Protein AF-A0A2V7Y841-F1 (afdb_monomer_lite)

Sequence (115 aa):
MFAPWDRSWQEQKQRVADRLIDEAEQVIPGLRDAIVYRDAGTPTTMQRYTGNHRGAIYGWDATPKSLATRLSMETPVPGLFLAGHWTRPGGGLYAVVTSGQIAAQRVFKELETRH

Radius of gyration: 20.18 Å; chains: 1; bounding box: 49×32×53 Å

Structure (mmCIF, N/CA/C/O backbone):
data_AF-A0A2V7Y841-F1
#
_entry.id   AF-A0A2V7Y841-F1
#
loop_
_atom_site.group_PDB
_atom_site.id
_atom_site.type_symbol
_atom_site.label_atom_id
_atom_site.label_alt_id
_atom_site.label_comp_id
_atom_site.label_asym_id
_atom_site.label_entity_id
_atom_site.label_seq_id
_atom_site.pdbx_PDB_ins_code
_atom_site.Cartn_x
_atom_site.Cartn_y
_atom_site.Cartn_z
_atom_site.occupancy
_atom_site.B_iso_or_equiv
_atom_site.auth_seq_id
_atom_site.auth_comp_id
_atom_site.auth_asym_id
_atom_site.auth_atom_id
_atom_site.pdbx_PDB_model_num
ATOM 1 N N . MET A 1 1 ? 12.382 11.891 -7.106 1.00 35.53 1 MET A N 1
ATOM 2 C CA . MET A 1 1 ? 11.507 13.085 -7.077 1.00 35.53 1 MET A CA 1
ATOM 3 C C . MET A 1 1 ? 10.239 12.749 -7.851 1.00 35.53 1 MET A C 1
ATOM 5 O O . MET A 1 1 ? 10.307 12.628 -9.068 1.00 35.53 1 MET A O 1
ATOM 9 N N . PHE A 1 2 ? 9.128 12.472 -7.160 1.00 45.28 2 PHE A N 1
ATOM 10 C CA . PHE A 1 2 ? 7.839 12.226 -7.816 1.00 45.28 2 PHE A CA 1
ATOM 11 C C . PHE A 1 2 ? 7.323 13.535 -8.414 1.00 45.28 2 PHE A C 1
ATOM 13 O O . PHE A 1 2 ? 7.550 14.602 -7.844 1.00 45.28 2 PHE A O 1
ATOM 20 N N . ALA A 1 3 ? 6.682 13.451 -9.578 1.00 46.81 3 ALA A N 1
ATOM 21 C CA . ALA A 1 3 ? 6.048 14.601 -10.199 1.00 46.81 3 ALA A CA 1
ATOM 22 C C . ALA A 1 3 ? 5.068 15.252 -9.207 1.00 46.81 3 ALA A C 1
ATOM 24 O O . ALA A 1 3 ? 4.362 14.521 -8.503 1.00 46.81 3 ALA A O 1
ATOM 25 N N . PRO A 1 4 ? 5.028 16.590 -9.119 1.00 49.50 4 PRO A N 1
ATOM 26 C CA . PRO A 1 4 ? 4.002 17.259 -8.338 1.00 49.50 4 PRO A CA 1
ATOM 27 C C . PRO A 1 4 ? 2.604 16.848 -8.836 1.00 49.50 4 PRO A C 1
ATOM 29 O O . PRO A 1 4 ? 2.405 16.521 -10.006 1.00 49.50 4 PRO A O 1
ATOM 32 N N . TRP A 1 5 ? 1.645 16.802 -7.905 1.00 53.66 5 TRP A N 1
ATOM 33 C CA . TRP A 1 5 ? 0.259 16.348 -8.115 1.00 53.66 5 TRP A CA 1
ATOM 34 C C . TRP A 1 5 ? -0.529 17.169 -9.153 1.00 53.66 5 TRP A C 1
ATOM 36 O O . TRP A 1 5 ? -1.658 16.813 -9.480 1.00 53.66 5 TRP A O 1
ATOM 46 N N . ASP A 1 6 ? 0.049 18.268 -9.630 1.00 53.28 6 ASP A N 1
ATOM 47 C CA . ASP A 1 6 ? -0.510 19.236 -10.571 1.00 53.28 6 ASP A CA 1
ATOM 48 C C . ASP A 1 6 ? -0.293 18.854 -12.044 1.00 53.28 6 ASP A C 1
ATOM 50 O O . ASP A 1 6 ? -1.014 19.341 -12.914 1.00 53.28 6 ASP A O 1
ATOM 54 N N . ARG A 1 7 ? 0.664 17.967 -12.349 1.00 56.78 7 ARG A N 1
ATOM 55 C CA . ARG A 1 7 ? 0.866 17.465 -13.710 1.00 56.78 7 ARG A CA 1
ATOM 56 C C . ARG A 1 7 ? 0.005 16.239 -13.947 1.00 56.78 7 ARG A C 1
ATOM 58 O O . ARG A 1 7 ? 0.014 15.292 -13.161 1.00 56.78 7 ARG A O 1
ATOM 65 N N . SER A 1 8 ? -0.694 16.222 -15.079 1.00 72.19 8 SER A N 1
ATOM 66 C CA . SER A 1 8 ? -1.450 15.049 -15.503 1.00 72.19 8 SER A CA 1
ATOM 67 C C . SER A 1 8 ? -0.523 13.834 -15.569 1.00 72.19 8 SER A C 1
ATOM 69 O O . SER A 1 8 ? 0.450 13.800 -16.330 1.00 72.19 8 SER A O 1
ATOM 71 N N . TRP A 1 9 ? -0.838 12.798 -14.787 1.00 80.12 9 TRP A N 1
ATOM 72 C CA . TRP A 1 9 ? -0.144 11.512 -14.854 1.00 80.12 9 TRP A CA 1
ATOM 73 C C . TRP A 1 9 ? -0.185 10.898 -16.259 1.00 80.12 9 TRP A C 1
ATOM 75 O O . TRP A 1 9 ? 0.630 10.027 -16.542 1.00 80.12 9 TRP A O 1
ATOM 85 N N . GLN A 1 10 ? -1.082 11.350 -17.144 1.00 71.00 10 GLN A N 1
ATOM 86 C CA . GLN A 1 10 ? -1.147 10.885 -18.530 1.00 71.00 10 GLN A CA 1
ATOM 87 C C . GLN A 1 10 ? 0.152 11.165 -19.299 1.00 71.00 10 GLN A C 1
ATOM 89 O O . GLN A 1 10 ? 0.655 10.270 -19.972 1.00 71.00 10 GLN A O 1
ATOM 94 N N . GLU A 1 11 ? 0.742 12.351 -19.139 1.00 75.19 11 GLU A N 1
ATOM 95 C CA . GLU A 1 11 ? 1.982 12.733 -19.833 1.00 75.19 11 GLU A CA 1
ATOM 96 C C . GLU A 1 11 ? 3.228 12.201 -19.109 1.00 75.19 11 GLU A C 1
ATOM 98 O O . GLU A 1 11 ? 4.200 11.765 -19.724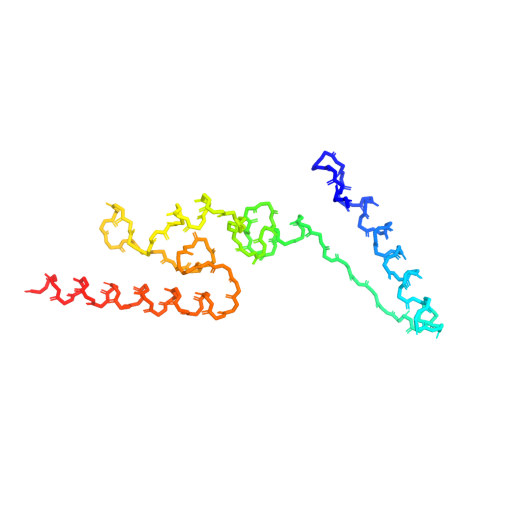 1.00 75.19 11 GLU A O 1
ATOM 103 N N . GLN A 1 12 ? 3.201 12.193 -17.772 1.00 84.75 12 GLN A N 1
ATOM 104 C CA . GLN A 1 12 ? 4.329 11.739 -16.952 1.00 84.75 12 GLN A CA 1
ATOM 105 C C . GLN A 1 12 ? 4.526 10.216 -17.009 1.00 84.75 12 GLN A C 1
ATOM 107 O O . GLN A 1 12 ? 5.666 9.761 -16.916 1.00 84.75 12 GLN A O 1
ATOM 112 N N . LYS A 1 13 ? 3.443 9.434 -17.158 1.00 88.50 13 LYS A N 1
ATOM 113 C CA . LYS A 1 13 ? 3.466 7.960 -17.112 1.00 88.50 13 LYS A CA 1
ATOM 114 C C . LYS A 1 13 ? 4.475 7.377 -18.096 1.00 88.50 13 LYS A C 1
ATOM 116 O O . LYS A 1 13 ? 5.321 6.592 -17.681 1.00 88.50 13 LYS A O 1
ATOM 121 N N . GLN A 1 14 ? 4.403 7.779 -19.366 1.00 89.56 14 GLN A N 1
ATOM 122 C CA . GLN A 1 14 ? 5.281 7.229 -20.404 1.00 89.56 14 GLN A CA 1
ATOM 123 C C . GLN A 1 14 ? 6.732 7.646 -20.176 1.00 89.56 14 GLN A C 1
ATOM 125 O O . GLN A 1 14 ? 7.600 6.790 -20.106 1.00 89.56 14 GLN A O 1
ATOM 130 N N . ARG A 1 15 ? 6.981 8.934 -19.906 1.00 90.69 15 ARG A N 1
ATOM 131 C CA . ARG A 1 15 ? 8.333 9.449 -19.642 1.00 90.69 15 ARG A CA 1
ATOM 132 C C . ARG A 1 15 ? 9.027 8.744 -18.473 1.00 90.69 15 ARG A C 1
ATOM 134 O O . ARG A 1 15 ? 10.223 8.478 -18.535 1.00 90.69 15 ARG A O 1
ATOM 141 N N . VAL A 1 16 ? 8.300 8.484 -17.385 1.00 92.69 16 VAL A N 1
ATOM 142 C CA . VAL A 1 16 ? 8.852 7.770 -16.224 1.00 92.69 16 VAL A CA 1
ATOM 143 C C . VAL A 1 16 ? 9.090 6.299 -16.560 1.00 92.69 16 VAL A C 1
ATOM 145 O O . VAL A 1 16 ? 10.142 5.779 -16.207 1.00 92.69 16 VAL A O 1
ATOM 148 N N . ALA A 1 17 ? 8.161 5.646 -17.262 1.00 93.69 17 ALA A N 1
ATOM 149 C CA . ALA A 1 17 ? 8.335 4.261 -17.694 1.00 93.69 17 ALA A CA 1
ATOM 150 C C . ALA A 1 17 ? 9.539 4.097 -18.637 1.00 93.69 17 ALA A C 1
ATOM 152 O O . ALA A 1 17 ? 10.345 3.196 -1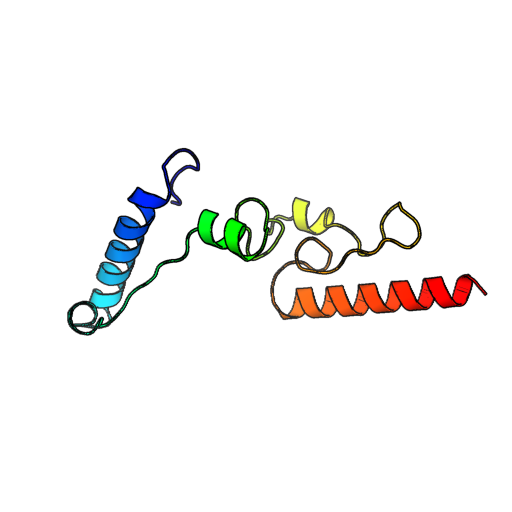8.432 1.00 93.69 17 ALA A O 1
ATOM 153 N N . ASP A 1 18 ? 9.700 4.994 -19.613 1.00 94.56 18 ASP A N 1
ATOM 154 C CA . ASP A 1 18 ? 10.827 4.983 -20.549 1.00 94.56 18 ASP A CA 1
ATOM 155 C C . ASP A 1 18 ? 12.162 5.150 -19.819 1.00 94.56 18 ASP A C 1
ATOM 157 O O . ASP A 1 18 ? 13.073 4.365 -20.063 1.00 94.56 18 ASP A O 1
ATOM 161 N N . ARG A 1 19 ? 12.245 6.082 -18.855 1.00 95.50 19 ARG A N 1
ATOM 162 C CA . ARG A 1 19 ? 13.444 6.251 -18.020 1.00 95.50 19 ARG A CA 1
ATOM 163 C C . ARG A 1 19 ? 13.777 4.989 -17.219 1.00 95.50 19 ARG A C 1
ATOM 165 O O . ARG A 1 19 ? 14.945 4.642 -17.111 1.00 95.50 19 ARG A O 1
ATOM 172 N N . LEU A 1 20 ? 12.781 4.319 -16.637 1.00 96.00 20 LEU A N 1
ATOM 173 C CA . LEU A 1 20 ? 13.021 3.084 -15.879 1.00 96.00 20 LEU A CA 1
ATOM 174 C C . LEU A 1 20 ? 13.536 1.954 -16.782 1.00 96.00 20 LEU A C 1
ATOM 176 O O . LEU A 1 20 ? 14.366 1.163 -16.344 1.00 96.00 20 LEU A O 1
ATOM 180 N N . ILE A 1 21 ? 13.072 1.892 -18.034 1.00 97.25 21 ILE A N 1
ATOM 181 C CA . ILE A 1 21 ? 13.597 0.953 -19.032 1.00 97.25 21 ILE A CA 1
ATOM 182 C C . ILE A 1 21 ? 15.044 1.314 -19.387 1.00 97.25 21 ILE A C 1
ATOM 184 O O . ILE A 1 21 ? 15.885 0.422 -19.373 1.00 97.25 21 ILE A O 1
ATOM 188 N N . ASP A 1 22 ? 15.351 2.596 -19.625 1.00 97.00 22 ASP A N 1
ATOM 189 C CA . ASP A 1 22 ? 16.722 3.057 -19.911 1.00 97.00 22 ASP A CA 1
ATOM 190 C C . ASP A 1 22 ? 17.695 2.705 -18.776 1.00 97.00 22 ASP A C 1
ATOM 192 O O . ASP A 1 22 ? 18.818 2.274 -19.023 1.00 97.00 22 ASP A O 1
ATOM 196 N N . GLU A 1 23 ? 17.273 2.879 -17.520 1.00 97.75 23 GLU A N 1
ATOM 197 C CA . GLU A 1 23 ? 18.073 2.523 -16.343 1.00 97.75 23 GLU A CA 1
ATOM 198 C C . GLU A 1 23 ? 18.270 1.003 -16.230 1.00 97.75 23 GLU A C 1
ATOM 200 O O . GLU A 1 23 ? 19.379 0.542 -15.960 1.00 97.75 23 GLU A O 1
ATOM 205 N N . ALA A 1 24 ? 17.222 0.211 -16.467 1.00 97.69 24 ALA A N 1
ATOM 206 C CA . ALA A 1 24 ? 17.304 -1.248 -16.413 1.00 97.69 24 ALA A CA 1
ATOM 207 C C . ALA A 1 24 ? 18.163 -1.837 -17.545 1.00 97.69 24 ALA A C 1
ATOM 209 O O . ALA A 1 24 ? 18.884 -2.811 -17.328 1.00 97.69 24 ALA A O 1
ATOM 210 N N . GLU A 1 25 ? 18.135 -1.234 -18.733 1.00 98.25 25 GLU A N 1
ATOM 211 C CA . GLU A 1 25 ? 18.905 -1.668 -19.902 1.00 98.25 25 GLU A CA 1
ATOM 212 C C . GLU A 1 25 ? 20.424 -1.552 -19.698 1.00 98.25 25 GLU A C 1
ATOM 214 O O . GLU A 1 25 ? 21.182 -2.350 -20.248 1.00 98.25 25 GLU A O 1
ATOM 219 N N . GLN A 1 26 ? 20.882 -0.648 -18.822 1.00 98.00 26 GLN A N 1
ATOM 220 C CA . GLN A 1 26 ? 22.296 -0.575 -18.421 1.00 98.00 26 GLN A CA 1
ATOM 221 C C . GLN A 1 26 ? 22.787 -1.861 -17.738 1.00 98.00 26 GLN A C 1
ATOM 223 O O . GLN A 1 26 ? 23.978 -2.164 -17.778 1.00 98.00 26 GLN A O 1
ATOM 228 N N . VAL A 1 27 ? 21.879 -2.610 -17.104 1.00 98.19 27 VAL A N 1
ATOM 229 C CA . VAL A 1 27 ? 22.171 -3.872 -16.406 1.00 98.19 27 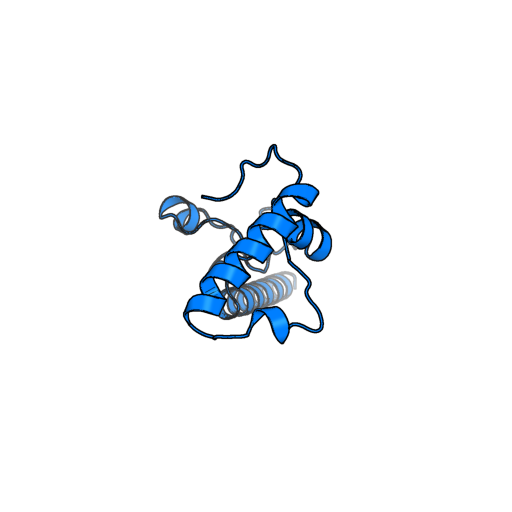VAL A CA 1
ATOM 230 C C . VAL A 1 27 ? 21.721 -5.085 -17.227 1.00 98.19 27 VAL A C 1
ATOM 232 O O . VAL A 1 27 ? 22.297 -6.164 -17.097 1.00 98.19 27 VAL A O 1
ATOM 235 N N . ILE A 1 28 ? 20.712 -4.917 -18.086 1.00 97.81 28 ILE A N 1
ATOM 236 C CA . ILE A 1 28 ? 20.125 -5.962 -18.930 1.00 97.81 28 ILE A CA 1
ATOM 237 C C . ILE A 1 28 ? 20.175 -5.498 -20.398 1.00 97.81 28 ILE A C 1
ATOM 239 O O . ILE A 1 28 ? 19.191 -4.950 -20.901 1.00 97.81 28 ILE A O 1
ATOM 243 N N . PRO A 1 29 ? 21.304 -5.696 -21.102 1.00 97.62 29 PRO A N 1
ATOM 244 C CA . PRO A 1 29 ? 21.443 -5.262 -22.490 1.00 97.62 29 PRO A CA 1
ATOM 245 C C . PRO A 1 29 ? 20.385 -5.887 -23.408 1.00 97.62 29 PRO A C 1
ATOM 247 O O . PRO A 1 29 ? 20.138 -7.092 -23.343 1.00 97.62 29 PRO A O 1
ATOM 250 N N . GLY A 1 30 ? 19.777 -5.073 -24.276 1.00 97.44 30 GLY A N 1
ATOM 251 C CA . GLY A 1 30 ? 18.735 -5.510 -25.211 1.00 97.44 30 GLY A CA 1
ATOM 252 C C . GLY A 1 30 ? 17.343 -5.649 -24.588 1.00 97.44 30 GLY A C 1
ATOM 253 O O . GLY A 1 30 ? 16.427 -6.141 -25.249 1.00 97.44 30 GLY A O 1
ATOM 254 N N . LEU A 1 31 ? 17.155 -5.219 -23.330 1.00 97.81 31 LEU A N 1
ATOM 255 C CA . LEU A 1 31 ? 15.853 -5.250 -22.661 1.00 97.81 31 LEU A CA 1
ATOM 256 C C . LEU A 1 31 ? 14.784 -4.529 -23.483 1.00 97.81 31 LEU A C 1
ATOM 258 O O . LEU A 1 31 ? 13.687 -5.060 -23.628 1.00 97.81 31 LEU A O 1
ATOM 262 N N . ARG A 1 32 ? 15.086 -3.342 -24.023 1.00 96.81 32 ARG A N 1
ATOM 263 C CA . ARG A 1 32 ? 14.106 -2.529 -24.751 1.00 96.81 32 ARG A CA 1
ATOM 264 C C . ARG A 1 32 ? 13.565 -3.246 -25.980 1.00 96.81 32 ARG A C 1
ATOM 266 O O . ARG A 1 32 ? 12.351 -3.269 -26.176 1.00 96.81 32 ARG A O 1
ATOM 273 N N . ASP A 1 33 ? 14.453 -3.863 -26.748 1.00 97.56 33 ASP A N 1
ATOM 274 C CA . ASP A 1 33 ? 14.102 -4.597 -27.964 1.00 97.56 33 ASP A CA 1
ATOM 275 C C . ASP A 1 33 ? 13.334 -5.892 -27.657 1.00 97.56 33 ASP A C 1
ATOM 277 O O . ASP A 1 33 ? 12.546 -6.364 -28.476 1.00 97.56 33 ASP A O 1
ATOM 281 N N . ALA A 1 34 ? 13.513 -6.452 -26.457 1.00 97.62 34 ALA A N 1
ATOM 282 C CA . ALA A 1 34 ? 12.810 -7.648 -26.003 1.00 97.62 34 ALA A CA 1
ATOM 283 C C . ALA A 1 34 ? 11.394 -7.376 -25.447 1.00 97.62 34 ALA A C 1
ATOM 285 O O . ALA A 1 34 ? 10.648 -8.323 -25.176 1.00 97.62 34 ALA A O 1
ATOM 286 N N . ILE A 1 35 ? 10.989 -6.113 -25.253 1.00 97.19 35 ILE A N 1
ATOM 287 C CA . ILE A 1 35 ? 9.662 -5.774 -24.714 1.00 97.19 35 ILE A CA 1
ATOM 288 C C . ILE A 1 35 ? 8.582 -5.972 -25.788 1.00 97.19 35 ILE A C 1
ATOM 290 O O . ILE A 1 35 ? 8.437 -5.172 -26.707 1.00 97.19 35 ILE A O 1
ATOM 294 N N . VAL A 1 36 ? 7.743 -6.997 -25.611 1.00 97.88 36 VAL A N 1
ATOM 295 C CA . VAL A 1 36 ? 6.570 -7.259 -26.474 1.00 97.88 36 VAL A CA 1
ATOM 296 C C . VAL A 1 36 ? 5.321 -6.499 -26.004 1.00 97.88 36 VAL A C 1
ATOM 298 O O . VAL A 1 36 ? 4.447 -6.158 -26.798 1.00 97.88 36 VAL A O 1
ATOM 301 N N . TYR A 1 37 ? 5.222 -6.216 -24.704 1.00 96.75 37 TYR A N 1
ATOM 302 C CA . TYR A 1 37 ? 4.104 -5.488 -24.107 1.00 96.75 37 TYR A CA 1
ATOM 303 C C . TYR A 1 37 ? 4.561 -4.709 -22.876 1.00 96.75 37 TYR A C 1
ATOM 305 O O . TYR A 1 37 ? 5.382 -5.192 -22.096 1.00 96.75 37 TYR A O 1
ATOM 313 N N . ARG A 1 38 ? 3.985 -3.519 -22.672 1.00 92.44 38 ARG A N 1
ATOM 314 C CA . ARG A 1 38 ? 4.211 -2.704 -21.477 1.00 92.44 38 ARG A CA 1
ATOM 315 C C . ARG A 1 38 ? 2.925 -2.040 -21.001 1.00 92.44 38 ARG A C 1
ATOM 317 O O . ARG A 1 38 ? 2.184 -1.467 -21.797 1.00 92.44 38 ARG A O 1
ATOM 324 N N . ASP A 1 39 ? 2.728 -2.030 -19.689 1.00 92.19 39 ASP A N 1
ATOM 325 C CA . ASP A 1 39 ? 1.791 -1.138 -19.009 1.00 92.19 39 ASP A CA 1
ATOM 326 C C . ASP A 1 39 ? 2.467 -0.551 -17.765 1.00 92.19 39 ASP A C 1
ATOM 328 O O . ASP A 1 39 ? 3.370 -1.152 -17.188 1.00 92.19 39 ASP A O 1
ATOM 332 N N . ALA A 1 40 ? 2.045 0.645 -17.362 1.00 91.50 40 ALA A N 1
ATOM 333 C CA . ALA A 1 40 ? 2.590 1.336 -16.201 1.00 91.50 40 ALA A CA 1
ATOM 334 C C . ALA A 1 40 ? 1.484 1.818 -15.252 1.00 91.50 40 ALA A C 1
ATOM 336 O O . ALA A 1 40 ? 0.528 2.494 -15.637 1.00 91.50 40 ALA A O 1
ATOM 337 N N . GLY A 1 41 ? 1.631 1.502 -13.970 1.00 90.50 41 GLY A N 1
ATOM 338 C CA . GLY A 1 41 ? 0.765 2.019 -12.916 1.00 90.50 41 GLY A CA 1
ATOM 339 C C . GLY A 1 41 ? 1.178 3.427 -12.487 1.00 90.50 41 GLY A C 1
ATOM 340 O O . GLY A 1 41 ? 2.359 3.743 -12.388 1.00 90.50 41 GLY A O 1
ATOM 341 N N . THR A 1 42 ? 0.198 4.276 -12.191 1.00 91.38 42 THR A N 1
ATOM 342 C CA . THR A 1 42 ? 0.403 5.594 -11.562 1.00 91.38 42 THR A CA 1
ATOM 343 C C . THR A 1 42 ? -0.378 5.685 -10.251 1.00 91.38 42 THR A C 1
ATOM 345 O O . THR A 1 42 ? -1.310 4.903 -10.056 1.00 91.38 42 THR A O 1
ATOM 348 N N . PRO A 1 43 ? -0.100 6.657 -9.366 1.00 90.69 43 PRO A N 1
ATOM 349 C CA . PRO A 1 43 ? -0.941 6.901 -8.193 1.00 90.69 43 PRO A CA 1
ATOM 350 C C . PRO A 1 43 ? -2.429 7.074 -8.534 1.00 90.69 43 PRO A C 1
ATOM 352 O O . PRO A 1 43 ? -3.282 6.502 -7.863 1.00 90.69 43 PRO A O 1
ATOM 355 N N . THR A 1 44 ? -2.762 7.760 -9.634 1.00 90.19 44 THR A N 1
ATOM 356 C CA . THR A 1 44 ? -4.152 7.848 -10.123 1.00 90.19 44 THR A CA 1
ATOM 357 C C . THR A 1 44 ? -4.702 6.490 -10.557 1.00 90.19 44 THR A C 1
ATOM 359 O O . THR A 1 44 ? -5.870 6.199 -10.320 1.00 90.19 44 THR A O 1
ATOM 362 N N . THR A 1 45 ? -3.865 5.638 -11.156 1.00 91.38 45 THR A N 1
ATOM 363 C CA . THR A 1 45 ? -4.235 4.253 -11.485 1.00 91.38 45 THR A CA 1
ATOM 364 C C . THR A 1 45 ? -4.574 3.486 -10.208 1.00 91.38 45 THR A C 1
ATOM 366 O O . THR A 1 45 ? -5.648 2.904 -10.118 1.00 91.38 45 THR A O 1
ATOM 369 N N . MET A 1 46 ? -3.714 3.550 -9.187 1.00 93.62 46 MET A N 1
ATOM 370 C CA . MET A 1 46 ? -3.948 2.885 -7.901 1.00 93.62 46 MET A CA 1
ATOM 371 C C . MET A 1 46 ? -5.227 3.390 -7.230 1.00 93.62 46 MET A C 1
ATOM 373 O O . MET A 1 46 ? -6.073 2.591 -6.848 1.00 93.62 46 MET A O 1
ATOM 377 N N . GLN A 1 47 ? -5.428 4.708 -7.173 1.00 93.81 47 GLN A N 1
ATOM 378 C CA . GLN A 1 47 ? -6.650 5.298 -6.625 1.00 93.81 47 GLN A CA 1
ATOM 379 C C . GLN A 1 47 ? -7.906 4.819 -7.365 1.00 93.81 47 GLN A C 1
ATOM 381 O O . GLN A 1 47 ? -8.898 4.490 -6.720 1.00 93.81 47 GLN A O 1
ATOM 386 N N . ARG A 1 48 ? -7.860 4.740 -8.702 1.00 93.06 48 ARG A N 1
ATOM 387 C CA . ARG A 1 48 ? -8.977 4.252 -9.523 1.00 93.06 48 ARG A CA 1
ATOM 388 C C . ARG A 1 48 ? -9.321 2.793 -9.230 1.00 93.06 48 ARG A C 1
ATOM 390 O O . ARG A 1 48 ? -10.498 2.470 -9.153 1.00 93.06 48 ARG A O 1
ATOM 397 N N . TYR A 1 49 ? -8.320 1.920 -9.106 1.00 94.56 49 TYR A N 1
ATOM 398 C CA . TYR A 1 49 ? -8.556 0.480 -8.945 1.00 94.56 49 TYR A CA 1
ATOM 399 C C . TYR A 1 49 ? -8.839 0.053 -7.509 1.00 94.56 49 TYR A C 1
ATOM 401 O O . TYR A 1 49 ? -9.579 -0.902 -7.303 1.00 94.56 49 TYR A O 1
ATOM 409 N N . THR A 1 50 ? -8.246 0.718 -6.518 1.00 93.69 50 THR A N 1
ATOM 410 C CA . THR A 1 50 ? -8.323 0.268 -5.121 1.00 93.69 50 THR A CA 1
ATOM 411 C C . THR A 1 50 ? -9.134 1.203 -4.231 1.00 93.69 50 THR A C 1
ATOM 413 O O . THR A 1 50 ? -9.300 0.914 -3.051 1.00 93.69 50 THR A O 1
ATOM 416 N N . GLY A 1 51 ? -9.564 2.363 -4.741 1.00 94.62 51 GLY A N 1
ATOM 417 C CA . GLY A 1 51 ? -10.205 3.407 -3.939 1.00 94.62 51 GLY A CA 1
ATOM 418 C C . GLY A 1 51 ? -9.269 4.083 -2.931 1.00 94.62 51 GLY A C 1
ATOM 419 O O . GLY A 1 51 ? -9.719 4.907 -2.136 1.00 94.62 51 GLY A O 1
ATOM 420 N N . ASN A 1 52 ? -7.966 3.769 -2.944 1.00 94.69 52 ASN A N 1
ATOM 421 C CA . ASN A 1 52 ? -7.044 4.314 -1.953 1.00 94.69 52 ASN A CA 1
ATOM 422 C C . ASN A 1 52 ? -6.835 5.806 -2.157 1.00 94.69 52 ASN A C 1
ATOM 424 O O . ASN A 1 52 ? -6.507 6.263 -3.256 1.00 94.69 52 ASN A O 1
ATOM 428 N N . HIS A 1 53 ? -6.968 6.559 -1.064 1.00 92.38 53 HIS A N 1
ATOM 429 C CA . HIS A 1 53 ? -6.742 7.994 -1.071 1.00 92.38 53 HIS A CA 1
ATOM 430 C C . HIS A 1 53 ? -5.355 8.298 -1.642 1.00 92.38 53 HIS A C 1
ATOM 432 O O . HIS A 1 53 ? -4.350 7.767 -1.163 1.00 92.38 53 HIS A O 1
ATOM 438 N N . ARG A 1 54 ? -5.307 9.127 -2.693 1.00 91.44 54 ARG A N 1
ATOM 439 C CA . ARG A 1 54 ? -4.061 9.502 -3.382 1.00 91.44 54 ARG A CA 1
ATOM 440 C C . ARG A 1 54 ? -3.233 8.291 -3.851 1.00 91.44 54 ARG A C 1
ATOM 442 O O . ARG A 1 54 ? -2.011 8.362 -3.932 1.00 91.44 54 ARG A O 1
ATOM 449 N N . GLY A 1 55 ? -3.877 7.159 -4.134 1.00 92.94 55 GLY A N 1
ATOM 450 C CA . GLY A 1 55 ? -3.199 5.948 -4.594 1.00 92.94 55 GLY A CA 1
ATOM 451 C C . GLY A 1 55 ? -2.235 5.341 -3.575 1.00 92.94 55 GLY A C 1
ATOM 452 O O . GLY A 1 55 ? -1.320 4.621 -3.970 1.00 92.94 55 GLY A O 1
ATOM 453 N N . ALA A 1 56 ? -2.399 5.639 -2.282 1.00 94.00 56 ALA A N 1
ATOM 454 C CA . ALA A 1 56 ? -1.522 5.138 -1.232 1.00 94.00 56 ALA A CA 1
ATOM 455 C C . ALA A 1 56 ? -1.630 3.610 -1.098 1.00 94.00 56 ALA A C 1
ATOM 457 O O . ALA A 1 56 ? -2.629 3.075 -0.622 1.00 94.00 56 ALA A O 1
ATOM 458 N N . ILE A 1 57 ? -0.576 2.900 -1.498 1.00 92.31 57 ILE A N 1
ATOM 459 C CA . ILE A 1 57 ? -0.536 1.428 -1.469 1.00 92.31 57 ILE A CA 1
ATOM 460 C C . ILE A 1 57 ? -0.242 0.858 -0.067 1.00 92.31 57 ILE A C 1
ATOM 462 O O . ILE A 1 57 ? -0.589 -0.285 0.224 1.00 92.31 57 ILE A O 1
ATOM 466 N N . TYR A 1 58 ? 0.314 1.667 0.841 1.00 93.19 58 TYR A N 1
ATOM 467 C CA . TYR A 1 58 ? 0.672 1.268 2.213 1.00 93.19 58 TYR A CA 1
ATOM 468 C C . TYR A 1 58 ? -0.125 1.999 3.310 1.00 93.19 58 TYR A C 1
ATOM 470 O O . TYR A 1 58 ? 0.236 1.912 4.482 1.00 93.19 58 TYR A O 1
ATOM 478 N N . GLY A 1 59 ? -1.219 2.680 2.957 1.00 93.44 59 GLY A N 1
ATOM 479 C CA . GLY A 1 59 ? -1.999 3.480 3.902 1.00 93.44 59 GLY A CA 1
ATOM 480 C C . GLY A 1 59 ? -1.252 4.750 4.316 1.00 93.44 59 GLY A C 1
ATOM 481 O O . GLY A 1 59 ? -0.757 5.488 3.463 1.00 93.44 59 GLY A O 1
ATOM 482 N N . TRP A 1 60 ? -1.172 5.010 5.623 1.00 92.75 60 TRP A N 1
ATOM 483 C CA . TRP A 1 60 ? -0.441 6.160 6.161 1.00 92.75 60 TRP A CA 1
ATOM 484 C C . TRP A 1 60 ? 1.061 6.074 5.871 1.00 92.75 60 TRP A C 1
ATOM 486 O O . TRP A 1 60 ? 1.637 4.986 5.797 1.00 92.75 60 TRP A O 1
ATOM 496 N N . ASP A 1 61 ? 1.711 7.233 5.789 1.00 91.62 61 ASP A N 1
ATOM 497 C CA . ASP A 1 61 ? 3.168 7.341 5.784 1.00 91.62 61 ASP A CA 1
ATOM 498 C C . ASP A 1 61 ? 3.786 6.633 7.006 1.00 91.62 61 ASP A C 1
ATOM 500 O O . ASP A 1 61 ? 3.110 6.339 7.994 1.00 91.62 61 ASP A O 1
ATOM 504 N N . ALA A 1 62 ? 5.079 6.321 6.951 1.00 89.44 62 ALA A N 1
ATOM 505 C CA . ALA A 1 62 ? 5.797 5.654 8.038 1.00 89.44 62 ALA A CA 1
ATOM 506 C C . ALA A 1 62 ? 6.640 6.660 8.837 1.00 89.44 62 ALA A C 1
ATOM 508 O O . ALA A 1 62 ? 7.867 6.596 8.836 1.00 89.44 62 ALA A O 1
ATOM 509 N N . THR A 1 63 ? 5.983 7.610 9.504 1.00 92.50 63 THR A N 1
ATOM 510 C CA . THR A 1 63 ? 6.631 8.585 10.390 1.00 92.50 63 THR A CA 1
ATOM 511 C C . THR A 1 63 ? 6.354 8.244 11.856 1.00 92.50 63 THR A C 1
ATOM 513 O O . THR A 1 63 ? 5.3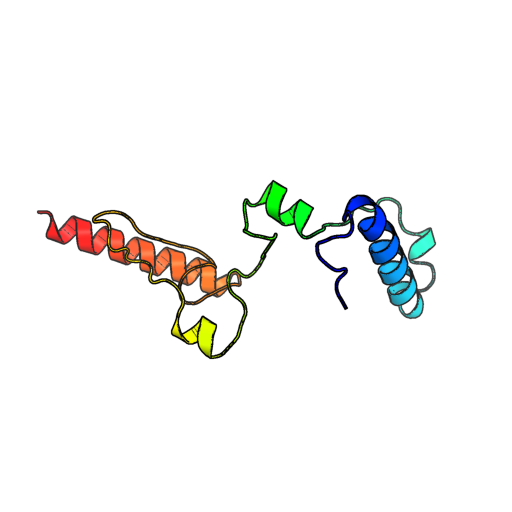25 7.638 12.158 1.00 92.50 63 THR A O 1
ATOM 516 N N . PRO A 1 64 ? 7.214 8.642 12.816 1.00 92.12 64 PRO A N 1
ATOM 517 C CA . PRO A 1 64 ? 6.952 8.403 14.240 1.00 92.12 64 PRO A CA 1
ATOM 518 C C . PRO A 1 64 ? 5.567 8.894 14.684 1.00 92.12 64 PRO A C 1
ATOM 520 O O . PRO A 1 64 ? 4.873 8.222 15.444 1.00 92.12 64 PRO A O 1
ATOM 523 N N . LYS A 1 65 ? 5.131 10.036 14.135 1.00 91.44 65 LYS A N 1
ATOM 524 C CA . LYS A 1 65 ? 3.797 10.590 14.366 1.00 91.44 65 LYS A CA 1
ATOM 525 C C . LYS A 1 65 ? 2.703 9.661 13.842 1.00 91.44 65 LYS A C 1
ATOM 527 O O . LYS A 1 65 ? 1.828 9.284 14.614 1.00 91.44 65 LYS A O 1
ATOM 532 N N . SER A 1 66 ? 2.747 9.283 12.564 1.00 88.00 66 SER A N 1
ATOM 533 C CA . SER A 1 66 ? 1.695 8.454 11.969 1.00 88.00 66 SER A CA 1
ATOM 534 C C . SER A 1 66 ? 1.615 7.076 12.625 1.00 88.00 66 SER A C 1
ATOM 536 O O . SER A 1 66 ? 0.513 6.584 12.840 1.00 88.00 66 SER A O 1
ATOM 538 N N . LEU A 1 67 ? 2.753 6.488 13.016 1.00 88.06 67 LEU A N 1
ATOM 539 C CA . LEU A 1 67 ? 2.825 5.230 13.765 1.00 88.06 67 LEU A CA 1
ATOM 540 C C . LEU A 1 67 ? 2.085 5.320 15.106 1.00 88.06 67 LEU A C 1
ATOM 542 O O . LEU A 1 67 ? 1.328 4.412 15.453 1.00 88.06 67 LEU A O 1
ATOM 546 N N . ALA A 1 68 ? 2.252 6.430 15.828 1.00 89.12 68 ALA A N 1
ATOM 547 C CA . ALA A 1 68 ? 1.559 6.666 17.089 1.00 89.12 68 ALA A CA 1
ATOM 548 C C . ALA A 1 68 ? 0.052 6.918 16.894 1.00 89.12 68 ALA A C 1
ATOM 550 O O . ALA A 1 68 ? -0.755 6.480 17.715 1.00 89.12 68 ALA A O 1
ATOM 551 N N . THR A 1 69 ? -0.346 7.569 15.795 1.00 91.38 69 THR A N 1
ATOM 552 C CA . THR A 1 69 ? -1.724 8.041 15.571 1.00 91.38 69 THR A CA 1
ATOM 553 C C . THR A 1 69 ? -2.553 7.193 14.602 1.00 91.38 69 THR A C 1
ATOM 555 O O . THR A 1 69 ? -3.614 7.645 14.174 1.00 91.38 69 THR A O 1
ATOM 558 N N . ARG A 1 70 ? -2.111 5.984 14.221 1.00 91.56 70 ARG A N 1
ATOM 559 C CA . ARG A 1 70 ? -2.904 5.103 13.337 1.00 91.56 70 ARG A CA 1
ATOM 560 C C . ARG A 1 70 ? -4.286 4.816 13.928 1.00 91.56 70 ARG A C 1
ATOM 562 O O . ARG A 1 70 ? -4.459 4.770 15.146 1.00 91.56 70 ARG A O 1
ATOM 569 N N . LEU A 1 71 ? -5.266 4.580 13.061 1.00 94.31 71 LEU A N 1
ATOM 570 C CA . LEU A 1 71 ? -6.617 4.228 13.493 1.00 94.31 71 LEU A CA 1
ATOM 571 C C . LEU A 1 71 ? -6.627 2.872 14.215 1.00 94.31 71 LEU A C 1
ATOM 573 O O . LEU A 1 71 ? -5.874 1.959 13.866 1.00 94.31 71 LEU A O 1
ATOM 577 N N . SER A 1 72 ? -7.469 2.761 15.242 1.00 94.31 72 SER A N 1
ATOM 578 C CA . SER A 1 72 ? -7.816 1.473 15.853 1.00 94.31 72 SER A CA 1
ATOM 579 C C . SER A 1 72 ? -8.781 0.700 14.948 1.00 94.31 72 SER A C 1
ATOM 581 O O . SER A 1 72 ? -9.357 1.265 14.019 1.00 94.31 72 SER A O 1
ATOM 583 N N . MET A 1 73 ? -8.961 -0.586 15.237 1.00 96.06 73 MET A N 1
ATOM 584 C CA . MET A 1 73 ? -9.970 -1.433 14.599 1.00 96.06 73 MET A CA 1
ATOM 585 C C . MET A 1 73 ? -11.362 -1.127 15.161 1.00 96.06 73 MET A C 1
ATOM 587 O O . MET A 1 73 ? -12.352 -1.316 14.471 1.00 96.06 73 MET A O 1
ATOM 591 N N . GLU A 1 74 ? -11.445 -0.633 16.396 1.00 95.56 74 GLU A N 1
ATOM 592 C CA . GLU A 1 74 ? -12.688 -0.162 17.015 1.00 95.56 74 GLU A CA 1
ATOM 593 C C . GLU A 1 74 ? -12.925 1.310 16.672 1.00 95.56 74 GLU A C 1
ATOM 595 O O . GLU A 1 74 ? -12.001 2.131 16.737 1.00 95.56 74 GLU A O 1
ATOM 600 N N . THR A 1 75 ? -14.167 1.647 16.326 1.00 96.06 75 THR A N 1
ATOM 601 C CA . THR A 1 75 ? -14.586 3.030 16.079 1.00 96.06 75 THR A CA 1
ATOM 602 C C . THR A 1 75 ? -15.488 3.541 17.203 1.00 96.06 75 THR A C 1
ATOM 604 O O . THR A 1 75 ? -16.034 2.744 17.964 1.00 96.06 75 THR A O 1
ATOM 607 N N . PRO A 1 76 ? -15.705 4.866 17.307 1.00 95.38 76 PRO A N 1
ATOM 608 C CA . PRO A 1 76 ? -16.717 5.417 18.208 1.00 95.38 76 PRO A CA 1
ATOM 609 C C . PRO A 1 76 ? -18.162 5.020 17.862 1.00 95.38 76 PRO A C 1
ATOM 611 O O . PRO A 1 76 ? -19.063 5.305 18.645 1.00 95.38 76 PRO A O 1
ATOM 614 N N . VAL A 1 77 ? -18.406 4.417 16.692 1.00 96.38 77 VAL A N 1
ATOM 615 C CA . VAL A 1 77 ? -19.732 3.969 16.256 1.00 96.38 77 VAL A CA 1
ATOM 616 C C . VAL A 1 77 ? -19.901 2.491 16.637 1.00 96.38 77 VAL A C 1
ATOM 618 O O . VAL A 1 77 ? -19.169 1.650 16.109 1.00 96.38 77 VAL A O 1
ATOM 621 N N . PRO A 1 78 ? -20.849 2.140 17.528 1.00 93.50 78 PRO A N 1
ATOM 622 C CA . PRO A 1 78 ? -21.049 0.754 17.955 1.00 93.50 78 PRO A CA 1
ATOM 623 C C . PRO A 1 78 ? -21.351 -0.184 16.783 1.00 93.50 78 PRO A C 1
ATOM 625 O O . PRO A 1 78 ? -22.155 0.144 15.910 1.00 93.50 78 PRO A O 1
ATOM 628 N N . GLY A 1 79 ? -20.727 -1.364 16.765 1.00 95.06 79 GLY A N 1
ATOM 629 C CA . GLY A 1 79 ? -20.854 -2.330 15.672 1.00 95.06 79 GLY A CA 1
ATOM 630 C C . GLY A 1 79 ? -20.120 -1.966 14.374 1.00 95.06 79 GLY A C 1
ATOM 631 O O . GLY A 1 79 ? -20.215 -2.725 13.409 1.00 95.06 79 GLY A O 1
ATOM 632 N N . LEU A 1 80 ? -19.386 -0.846 14.318 1.00 96.88 80 LEU A N 1
ATOM 633 C CA . LEU A 1 80 ? -18.544 -0.487 13.174 1.00 96.88 80 LEU A CA 1
ATOM 634 C C . LEU A 1 80 ? -17.064 -0.705 13.503 1.00 96.88 80 LEU A C 1
ATOM 636 O O . LEU A 1 80 ? -16.494 -0.033 14.369 1.00 96.88 80 LEU A O 1
ATOM 640 N N . PHE A 1 81 ? -16.433 -1.592 12.734 1.00 97.81 81 PHE A N 1
ATOM 641 C CA . PHE A 1 81 ? -15.020 -1.937 12.854 1.00 97.81 81 PHE A CA 1
ATOM 642 C C . PHE A 1 81 ? -14.250 -1.615 11.576 1.00 97.81 81 PHE A C 1
ATOM 644 O O . PHE A 1 81 ? -14.790 -1.660 10.470 1.00 97.81 81 PHE A O 1
ATOM 651 N N . LEU A 1 82 ? -12.965 -1.316 11.732 1.00 97.62 82 LEU A N 1
ATOM 652 C CA . LEU A 1 82 ? -12.038 -1.039 10.644 1.00 97.62 82 LEU A CA 1
ATOM 653 C C . LEU A 1 82 ? -11.019 -2.171 10.522 1.00 97.62 82 LEU A C 1
ATOM 655 O O . LEU A 1 82 ? -10.523 -2.685 11.522 1.00 97.62 82 LEU A O 1
ATOM 659 N N . ALA A 1 83 ? -10.661 -2.507 9.287 1.00 97.31 83 ALA A N 1
ATOM 660 C CA . ALA A 1 83 ? -9.584 -3.434 8.973 1.00 97.31 83 ALA A CA 1
ATOM 661 C C . ALA A 1 83 ? -8.800 -2.945 7.749 1.00 97.31 83 ALA A C 1
ATOM 663 O O . ALA A 1 83 ? -9.330 -2.243 6.886 1.00 97.31 83 ALA A O 1
ATOM 664 N N . GLY A 1 84 ? -7.531 -3.334 7.665 1.00 95.94 84 GLY A N 1
ATOM 665 C CA . GLY A 1 84 ? -6.653 -3.044 6.534 1.00 95.94 84 GLY A CA 1
ATOM 666 C C . GLY A 1 84 ? -5.589 -1.984 6.813 1.00 95.94 84 GLY A C 1
ATOM 667 O O . GLY A 1 84 ? -5.406 -1.525 7.940 1.00 95.94 84 GLY A O 1
ATOM 668 N N . HIS A 1 85 ? -4.863 -1.585 5.766 1.00 95.31 85 HIS A N 1
ATOM 669 C CA . HIS A 1 85 ? -3.608 -0.823 5.887 1.00 95.31 85 HIS A CA 1
ATOM 670 C C . HIS A 1 85 ? -3.727 0.614 6.432 1.00 95.31 85 HIS A C 1
ATOM 672 O O . HIS A 1 85 ? -2.714 1.233 6.752 1.00 95.31 85 HIS A O 1
ATOM 678 N N . TRP A 1 86 ? -4.945 1.146 6.571 1.00 95.31 86 TRP A N 1
ATOM 679 C CA . TRP A 1 86 ? -5.210 2.450 7.196 1.00 95.31 86 TRP A CA 1
ATOM 680 C C . TRP A 1 86 ? -5.331 2.367 8.726 1.00 95.31 86 TRP A C 1
ATOM 682 O O . TRP A 1 86 ? -5.370 3.394 9.408 1.00 95.31 86 TRP A O 1
ATOM 692 N N . THR A 1 87 ? -5.377 1.155 9.276 1.00 95.75 87 THR A N 1
ATOM 693 C CA . THR A 1 87 ? -5.462 0.890 10.717 1.00 95.75 87 THR A CA 1
ATOM 694 C 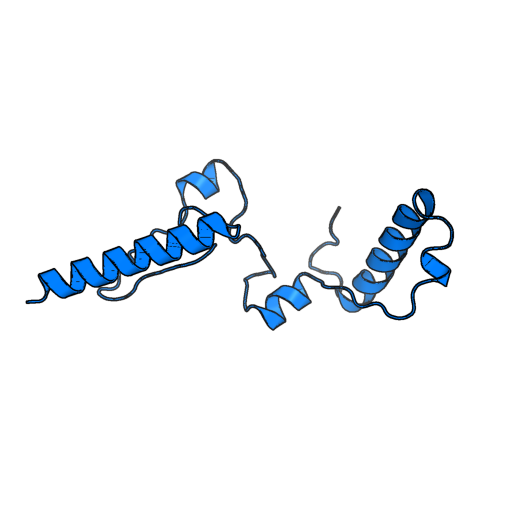C . THR A 1 87 ? -4.135 0.354 11.252 1.00 95.75 87 THR A C 1
ATOM 696 O O . THR A 1 87 ? -3.168 0.167 10.509 1.00 95.75 87 THR A O 1
ATOM 699 N N . ARG A 1 88 ? -4.055 0.120 12.563 1.00 94.12 88 ARG A N 1
ATOM 700 C CA . ARG A 1 88 ? -2.955 -0.648 13.157 1.00 94.12 88 ARG A CA 1
ATOM 701 C C . ARG A 1 88 ? -3.012 -2.111 12.671 1.00 94.12 88 ARG A C 1
ATOM 703 O O . ARG A 1 88 ? -4.104 -2.652 12.536 1.00 94.12 88 ARG A O 1
ATOM 710 N N . PRO A 1 89 ? -1.871 -2.785 12.444 1.00 92.25 89 PRO A N 1
ATOM 711 C CA . PRO A 1 89 ? -0.498 -2.313 12.626 1.00 92.25 89 PRO A CA 1
ATOM 712 C C . PRO A 1 89 ? 0.003 -1.357 11.539 1.00 92.25 89 PRO A C 1
ATOM 714 O O . PRO A 1 89 ? 0.857 -0.536 11.850 1.00 92.25 89 PRO A O 1
ATOM 717 N N . GLY A 1 90 ? -0.518 -1.406 10.310 1.00 93.06 90 GLY A N 1
ATOM 718 C CA . GLY A 1 90 ? -0.121 -0.538 9.194 1.00 93.06 90 GLY A CA 1
ATOM 719 C C . GLY A 1 90 ? -0.209 -1.233 7.835 1.00 93.06 90 GLY A C 1
ATOM 720 O O . GLY A 1 90 ? -0.944 -2.206 7.673 1.00 93.06 90 GLY A O 1
ATOM 721 N N . GLY A 1 91 ? 0.552 -0.737 6.857 1.00 93.25 91 GLY A N 1
ATOM 722 C CA . GLY A 1 91 ? 0.619 -1.313 5.516 1.00 93.25 91 GLY A CA 1
ATOM 723 C C . GLY A 1 91 ? 1.497 -2.558 5.381 1.00 93.25 91 GLY A C 1
ATOM 724 O O . GLY A 1 91 ? 2.332 -2.861 6.230 1.00 93.25 91 GLY A O 1
ATOM 725 N N . GLY A 1 92 ? 1.321 -3.249 4.253 1.00 93.25 92 GLY A N 1
ATOM 726 C CA . GLY A 1 92 ? 2.011 -4.494 3.922 1.00 93.25 92 GLY A CA 1
ATOM 727 C C . GLY A 1 92 ? 1.166 -5.725 4.234 1.00 93.25 92 GLY A C 1
ATOM 728 O O . GLY A 1 92 ? 0.296 -5.687 5.100 1.00 93.25 92 GLY A O 1
ATOM 729 N N . LEU A 1 93 ? 1.423 -6.816 3.507 1.00 95.38 93 LEU A N 1
ATOM 730 C CA . LEU A 1 93 ? 0.599 -8.028 3.544 1.00 95.38 93 LEU A CA 1
ATOM 731 C C . LEU A 1 93 ? 0.374 -8.534 4.975 1.00 95.38 93 LEU A C 1
ATOM 733 O O . LEU A 1 93 ? -0.768 -8.659 5.408 1.00 95.38 93 LEU A O 1
ATOM 737 N N . TYR A 1 94 ? 1.457 -8.759 5.723 1.00 96.44 94 TYR A N 1
ATOM 738 C CA . TYR A 1 94 ? 1.373 -9.269 7.091 1.00 96.44 94 TYR A CA 1
ATOM 739 C C . TYR A 1 94 ? 0.581 -8.341 8.013 1.00 96.44 94 TYR A C 1
ATOM 741 O O . TYR A 1 94 ? -0.313 -8.798 8.717 1.00 96.44 94 TYR A O 1
ATOM 749 N N . ALA A 1 95 ? 0.848 -7.034 7.967 1.00 95.31 95 ALA A N 1
ATOM 750 C CA . ALA A 1 95 ? 0.153 -6.070 8.811 1.00 95.31 95 ALA A CA 1
ATOM 751 C C . ALA A 1 95 ? -1.348 -5.995 8.488 1.00 95.31 95 ALA A C 1
ATOM 753 O O . ALA A 1 95 ? -2.169 -5.932 9.400 1.00 95.31 95 ALA A O 1
ATOM 754 N N . VAL A 1 96 ? -1.721 -6.062 7.208 1.00 96.62 96 VAL A N 1
ATOM 755 C CA . VAL A 1 96 ? -3.126 -6.073 6.774 1.00 96.62 96 VAL A CA 1
ATOM 756 C C . VAL A 1 96 ? -3.845 -7.337 7.242 1.00 96.62 96 VAL A C 1
ATOM 758 O O . VAL A 1 96 ? -4.960 -7.241 7.752 1.00 96.62 96 VAL A O 1
ATOM 761 N N . VAL A 1 97 ? -3.203 -8.504 7.135 1.00 98.12 97 VAL A 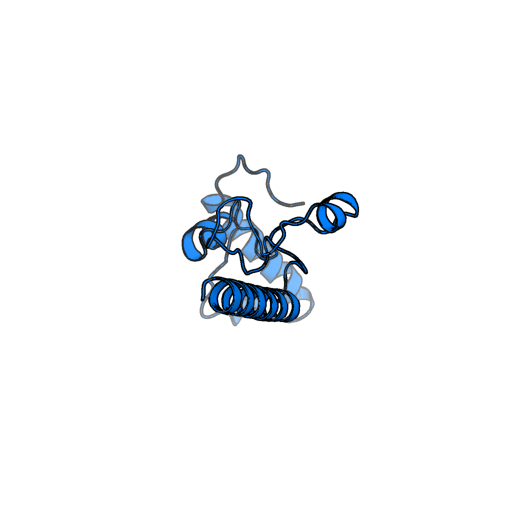N 1
ATOM 762 C CA . VAL A 1 97 ? -3.763 -9.770 7.637 1.00 98.12 97 VAL A CA 1
ATOM 763 C C . VAL A 1 97 ? -3.958 -9.709 9.151 1.00 98.12 97 VAL A C 1
ATOM 765 O O . VAL A 1 97 ? -5.052 -9.995 9.635 1.00 98.12 97 VAL A O 1
ATOM 768 N N . THR A 1 98 ? -2.949 -9.259 9.901 1.00 97.69 98 THR A N 1
ATOM 769 C CA . THR A 1 98 ? -3.054 -9.085 11.357 1.00 97.69 98 THR A CA 1
ATOM 770 C C . THR A 1 98 ? -4.157 -8.097 11.735 1.00 97.69 98 THR A C 1
ATOM 772 O O . THR A 1 98 ? -4.922 -8.355 12.661 1.00 97.69 98 THR A O 1
ATOM 775 N N . SER A 1 99 ? -4.281 -6.983 11.010 1.00 97.75 99 SER A N 1
ATOM 776 C CA . SER A 1 99 ? -5.360 -6.011 11.211 1.00 97.75 99 SER A CA 1
ATOM 777 C C . SER A 1 99 ? -6.741 -6.662 11.060 1.00 97.75 99 SER A C 1
ATOM 779 O O . SER A 1 99 ? -7.581 -6.527 11.950 1.00 97.75 99 SER A O 1
ATOM 781 N N . GLY A 1 100 ? -6.950 -7.443 9.993 1.00 98.00 100 GLY A N 1
ATOM 782 C CA . GLY A 1 100 ? -8.194 -8.185 9.774 1.00 98.00 100 GLY A CA 1
ATOM 783 C C . GLY A 1 100 ? -8.490 -9.214 10.867 1.00 98.00 100 GLY A C 1
ATOM 784 O O . GLY A 1 100 ? -9.622 -9.297 11.339 1.00 98.00 100 GLY A O 1
ATOM 785 N N . GLN A 1 101 ? -7.474 -9.950 11.327 1.00 98.19 101 GLN A N 1
ATOM 786 C CA . GLN A 1 101 ? -7.620 -10.906 12.430 1.00 98.19 101 GLN A CA 1
ATOM 787 C C . GLN A 1 101 ? -8.059 -10.219 13.726 1.00 98.19 101 GLN A C 1
ATOM 789 O O . GLN A 1 101 ? -8.991 -10.681 14.382 1.00 98.19 101 GLN A O 1
ATOM 794 N N . ILE A 1 102 ? -7.426 -9.098 14.084 1.00 97.69 102 ILE A N 1
ATOM 795 C CA . ILE A 1 102 ? -7.791 -8.361 15.296 1.00 97.69 102 ILE A CA 1
ATOM 796 C C . ILE A 1 102 ? -9.200 -7.778 15.158 1.00 97.69 102 ILE A C 1
ATOM 798 O O . ILE A 1 102 ? -9.980 -7.874 16.100 1.00 97.69 102 ILE A O 1
ATOM 802 N N . ALA A 1 103 ? -9.555 -7.214 13.999 1.00 97.94 103 ALA A N 1
ATOM 803 C CA . ALA A 1 103 ? -10.903 -6.703 13.758 1.00 97.94 103 ALA A CA 1
ATOM 804 C C . ALA A 1 103 ? -11.966 -7.802 13.945 1.00 97.94 103 ALA A C 1
ATOM 806 O O . ALA A 1 103 ? -12.941 -7.587 14.662 1.00 97.94 103 ALA A O 1
ATOM 807 N N . ALA A 1 104 ? -11.740 -9.002 13.399 1.00 97.88 104 ALA A N 1
ATOM 808 C CA . ALA A 1 104 ? -12.637 -10.143 13.583 1.00 97.88 104 ALA A CA 1
ATOM 809 C C . ALA A 1 104 ? -12.773 -10.552 15.061 1.00 97.88 104 ALA A C 1
ATOM 811 O O . ALA A 1 104 ? -13.881 -10.779 15.540 1.00 97.88 104 ALA A O 1
ATOM 812 N N . GLN A 1 105 ? -11.669 -10.578 15.816 1.00 97.06 105 GLN A N 1
ATOM 813 C CA . GLN A 1 105 ? -11.709 -10.839 17.261 1.00 97.06 105 GLN A CA 1
ATOM 814 C C . GLN A 1 105 ? -12.544 -9.796 18.018 1.00 97.06 105 GLN A C 1
ATOM 816 O O . GLN A 1 105 ? -13.257 -10.151 18.955 1.00 97.06 105 GLN A O 1
ATOM 821 N N . ARG A 1 106 ? -12.481 -8.516 17.623 1.00 96.19 106 ARG A N 1
ATOM 822 C CA . ARG A 1 106 ? -13.296 -7.462 18.248 1.00 96.19 106 ARG A CA 1
ATOM 823 C C . ARG A 1 106 ? -14.781 -7.617 17.939 1.00 96.19 106 ARG A C 1
ATOM 825 O O . ARG A 1 106 ? -15.587 -7.465 18.851 1.00 96.19 106 ARG A O 1
ATOM 832 N N . VAL A 1 107 ? -15.120 -8.000 16.707 1.00 96.94 107 VAL A N 1
ATOM 833 C CA . VAL A 1 107 ? -16.498 -8.341 16.326 1.00 96.94 107 VAL A CA 1
ATOM 834 C C . VAL A 1 107 ? -17.032 -9.479 17.196 1.00 96.94 107 VAL A C 1
ATOM 836 O O . VAL A 1 107 ? -18.094 -9.329 17.791 1.00 96.94 107 VAL A O 1
ATOM 839 N N . PHE A 1 108 ? -16.297 -10.592 17.321 1.00 96.88 108 PHE A N 1
ATOM 840 C CA . PHE A 1 108 ? -16.746 -11.729 18.136 1.00 96.88 108 PHE A CA 1
ATOM 841 C C . PHE A 1 108 ? -16.956 -11.345 19.598 1.00 96.88 108 PHE A C 1
ATOM 843 O O . PHE A 1 108 ? -18.006 -11.641 20.161 1.00 96.88 108 PHE A O 1
ATOM 850 N N . LYS A 1 109 ? -16.007 -10.603 20.176 1.00 95.25 109 LYS A N 1
ATOM 851 C CA . LYS A 1 109 ? -16.124 -10.121 21.551 1.00 95.25 109 LYS A CA 1
ATOM 852 C C . LYS A 1 109 ? -17.366 -9.247 21.757 1.00 95.25 109 LYS A C 1
ATOM 854 O O . LYS A 1 109 ? -18.044 -9.392 22.767 1.00 95.25 109 LYS A O 1
ATOM 859 N N . GLU A 1 110 ? -17.670 -8.335 20.831 1.00 94.31 110 GLU A N 1
ATOM 860 C CA . GLU A 1 110 ? -18.865 -7.491 20.955 1.00 94.31 110 GLU A CA 1
ATOM 861 C C . GLU A 1 110 ? -20.153 -8.321 20.866 1.00 94.31 110 GLU A C 1
ATOM 863 O O . GLU A 1 110 ? -21.073 -8.104 21.655 1.00 94.31 110 GLU A O 1
ATOM 868 N N . LEU A 1 111 ? -20.211 -9.297 19.955 1.00 94.19 111 LEU A N 1
ATOM 869 C CA . LEU A 1 111 ? -21.366 -10.187 19.813 1.00 94.19 111 LEU A CA 1
ATOM 870 C C . LEU A 1 111 ? -21.617 -11.020 21.077 1.00 94.19 111 LEU A C 1
ATOM 872 O O . LEU A 1 111 ? -22.764 -11.139 21.493 1.00 94.19 111 LEU A O 1
ATOM 876 N N . GLU A 1 112 ? -20.567 -11.527 21.723 1.00 93.69 112 GLU A N 1
ATOM 877 C CA . GLU A 1 112 ? -20.679 -12.267 22.989 1.00 93.69 112 GLU A CA 1
ATOM 878 C C . GLU A 1 112 ? -21.253 -11.406 24.123 1.00 93.69 112 GLU A C 1
ATOM 880 O O . GLU A 1 112 ? -22.028 -11.897 24.933 1.00 93.69 112 GLU A O 1
ATOM 885 N N . THR A 1 113 ? -20.911 -10.115 24.171 1.00 88.69 113 THR A N 1
ATOM 886 C CA . THR A 1 113 ? -21.386 -9.190 25.220 1.00 88.69 113 THR A CA 1
ATOM 887 C C . THR A 1 113 ? -22.796 -8.638 25.001 1.00 88.69 113 THR A C 1
ATOM 889 O O . THR A 1 113 ? -23.325 -7.957 25.876 1.00 88.69 113 THR A O 1
ATOM 892 N N . ARG A 1 114 ? -23.389 -8.867 23.824 1.00 79.12 114 ARG A N 1
ATOM 893 C CA . ARG A 1 114 ? -24.748 -8.413 23.478 1.00 79.12 114 ARG A CA 1
ATOM 894 C C . ARG A 1 114 ? -25.835 -9.440 23.836 1.00 79.12 114 ARG A C 1
ATOM 896 O O . ARG A 1 114 ? -27.012 -9.151 23.617 1.00 79.12 114 ARG A O 1
ATOM 903 N N . HIS A 1 115 ? -25.444 -10.602 24.356 1.00 52.75 115 HIS A N 1
ATOM 904 C CA . HIS A 1 115 ? -26.315 -11.625 24.940 1.00 52.75 115 HIS A CA 1
ATOM 905 C C . HIS A 1 115 ? -26.351 -11.504 26.465 1.00 52.75 115 HIS A C 1
ATOM 907 O O . HIS A 1 115 ? -27.415 -11.839 27.031 1.00 52.75 115 HIS A O 1
#

Secondary structure (DSSP, 8-state):
-PPPTTS-HHHHHHHHHHHHHHHHHTTSTTHHHH-S------HHHHHHHH--GGG-TTSS---HHHHHHPBPSB-SSTT-B--STTBSS-SSHHHHHHHHHHHHHHHHHHHHHT-

Foldseek 3Di:
DDDPPPDPCVVVFVVVVVVVQVVVCVVVPCSVVPDPDDDGDDLVNLCVPPVQDSSDQWADDDDPVCCVVQAAQDDPDPPHGDAAQSHPPHGDDVGRVVRVVVNVVVNVVSVVVVD

pLDDT: mean 90.49, std 12.38, range [35.53, 98.25]